Protein AF-A0A959SI86-F1 (afdb_monomer_lite)

Radius of gyration: 12.62 Å; chains: 1; bounding box: 29×26×36 Å

Secondary structure (DSSP, 8-state):
-PPPP-SPEEEEETTSSEEEEE-SSSEEEEEEEETTEEEEEEEE--SHHHHHHHHHHHHTGGGSEEE--HHHHHHHHHTBT--

pLDDT: mean 92.22, std 10.76, range [42.09, 98.44]

Structure (mmCIF, N/CA/C/O backbone):
data_AF-A0A959SI86-F1
#
_entry.id   AF-A0A959SI86-F1
#
loop_
_atom_site.group_PDB
_atom_site.id
_atom_site.type_symbol
_atom_site.label_atom_id
_atom_site.label_alt_id
_atom_site.label_comp_id
_atom_site.label_asym_id
_atom_site.label_entity_id
_atom_site.label_seq_id
_atom_site.pdbx_PDB_ins_code
_atom_site.Cartn_x
_atom_site.Cartn_y
_atom_site.Cartn_z
_atom_site.occupancy
_atom_site.B_iso_or_equiv
_atom_site.auth_seq_id
_atom_site.auth_comp_id
_atom_site.auth_asym_id
_atom_site.auth_atom_id
_atom_site.pdbx_PDB_model_num
ATOM 1 N N . MET A 1 1 ? 8.669 -15.349 -19.710 1.00 42.09 1 MET A N 1
ATOM 2 C CA . MET A 1 1 ? 8.423 -13.970 -19.241 1.00 42.09 1 MET A CA 1
ATOM 3 C C . MET A 1 1 ? 7.503 -14.067 -18.039 1.00 42.09 1 MET A C 1
ATOM 5 O O . MET A 1 1 ? 6.490 -14.751 -18.182 1.00 42.09 1 MET A O 1
ATOM 9 N N . PRO A 1 2 ? 7.836 -13.499 -16.867 1.00 46.59 2 PRO A N 1
ATOM 10 C CA . PRO A 1 2 ? 6.817 -13.322 -15.844 1.00 46.59 2 PRO A CA 1
ATOM 11 C C . PRO A 1 2 ? 5.723 -12.448 -16.463 1.00 46.59 2 PRO A C 1
ATOM 13 O O . PRO A 1 2 ? 6.028 -11.468 -17.139 1.00 46.59 2 PRO A O 1
ATOM 16 N N . LYS A 1 3 ? 4.466 -12.870 -16.330 1.00 54.19 3 LYS A N 1
ATOM 17 C CA . LYS A 1 3 ? 3.313 -12.044 -16.693 1.00 54.19 3 LYS A CA 1
ATOM 18 C C . LYS A 1 3 ? 3.429 -10.747 -15.899 1.00 54.19 3 LYS A C 1
ATOM 20 O O . LYS A 1 3 ? 3.617 -10.830 -14.685 1.00 54.19 3 LYS A O 1
ATOM 25 N N . ASP A 1 4 ? 3.292 -9.599 -16.557 1.00 62.47 4 ASP A N 1
ATOM 26 C CA . ASP A 1 4 ? 3.080 -8.347 -15.834 1.00 62.47 4 ASP A CA 1
ATOM 27 C C . ASP A 1 4 ? 1.946 -8.574 -14.824 1.00 62.47 4 ASP A C 1
ATOM 29 O O . ASP A 1 4 ? 0.923 -9.188 -15.177 1.00 62.47 4 ASP A O 1
ATOM 33 N N . PRO A 1 5 ? 2.128 -8.187 -13.553 1.00 72.38 5 PRO A N 1
ATOM 34 C CA . PRO A 1 5 ? 1.094 -8.403 -12.565 1.00 72.38 5 PRO A CA 1
ATOM 35 C C . PRO A 1 5 ? -0.184 -7.680 -13.000 1.00 72.38 5 PRO A C 1
ATOM 37 O O . PRO A 1 5 ? -0.156 -6.551 -13.487 1.00 72.38 5 PRO A O 1
ATOM 40 N N . SER A 1 6 ? -1.327 -8.346 -12.841 1.00 88.06 6 SER A N 1
ATOM 41 C CA . SER A 1 6 ? -2.619 -7.717 -13.109 1.00 88.06 6 SER A CA 1
ATOM 42 C C . SER A 1 6 ? -2.896 -6.685 -12.021 1.00 88.06 6 SER A C 1
ATOM 44 O O . SER A 1 6 ? -3.155 -7.040 -10.873 1.00 88.06 6 SER A O 1
ATOM 46 N N . TYR A 1 7 ? -2.796 -5.411 -12.386 1.00 92.69 7 TYR A N 1
ATOM 47 C CA . TYR A 1 7 ? -3.139 -4.294 -11.516 1.00 92.69 7 TYR A CA 1
ATOM 48 C C . TYR A 1 7 ? -4.667 -4.102 -11.423 1.00 92.69 7 TYR A C 1
ATOM 50 O O . TYR A 1 7 ? -5.378 -4.404 -12.386 1.00 92.69 7 TYR A O 1
ATOM 58 N N . PRO A 1 8 ? -5.184 -3.554 -10.307 1.00 96.44 8 PRO A N 1
ATOM 59 C CA . PRO A 1 8 ? -4.444 -3.185 -9.099 1.00 96.44 8 PRO A CA 1
ATOM 60 C C . PRO A 1 8 ? -4.078 -4.396 -8.226 1.00 96.44 8 PRO A C 1
ATOM 62 O O . PRO A 1 8 ? -4.841 -5.355 -8.123 1.00 96.44 8 PRO A O 1
ATOM 65 N N . ILE A 1 9 ? -2.931 -4.322 -7.543 1.00 96.75 9 ILE A N 1
ATOM 66 C CA . ILE A 1 9 ? -2.529 -5.316 -6.538 1.00 96.75 9 ILE A CA 1
ATOM 67 C C . ILE A 1 9 ? -2.787 -4.750 -5.149 1.00 96.75 9 ILE A C 1
ATOM 69 O O . ILE A 1 9 ? -2.274 -3.687 -4.801 1.00 96.75 9 ILE A O 1
ATOM 73 N N . TYR A 1 10 ? -3.526 -5.495 -4.335 1.00 97.69 10 TYR A N 1
ATOM 74 C CA . TYR A 1 10 ? -3.791 -5.138 -2.948 1.00 97.69 10 TYR A CA 1
ATOM 75 C C . TYR A 1 10 ? -2.880 -5.921 -1.999 1.00 97.69 10 TYR A C 1
ATOM 77 O O . TYR A 1 10 ? -2.725 -7.147 -2.110 1.00 97.69 10 TYR A O 1
ATOM 85 N N . ARG A 1 11 ? -2.261 -5.199 -1.062 1.00 97.81 11 ARG A N 1
ATOM 86 C CA . ARG A 1 11 ? -1.389 -5.758 -0.025 1.00 97.81 11 ARG A CA 1
ATOM 87 C C . ARG A 1 11 ? -1.659 -5.138 1.334 1.00 97.81 11 ARG A C 1
ATOM 89 O O . ARG A 1 11 ? -2.087 -3.994 1.439 1.00 97.81 11 ARG A O 1
ATOM 96 N N . GLN A 1 12 ? -1.325 -5.879 2.375 1.00 97.75 12 GLN A N 1
ATOM 97 C CA . GLN A 1 12 ? -1.283 -5.415 3.753 1.00 97.75 12 GLN A CA 1
ATOM 98 C C . GLN A 1 12 ? 0.097 -5.708 4.335 1.00 97.75 12 GLN A C 1
ATOM 100 O O . GLN A 1 12 ? 0.656 -6.777 4.096 1.00 97.75 12 GLN A O 1
ATOM 105 N N . LEU A 1 13 ? 0.640 -4.778 5.120 1.00 96.94 13 LEU A N 1
ATOM 106 C CA . LEU A 1 13 ? 1.841 -5.050 5.907 1.00 96.94 13 LEU A CA 1
ATOM 107 C C . LEU A 1 13 ? 1.535 -6.126 6.959 1.00 96.94 13 LEU A C 1
ATOM 109 O O . LEU A 1 13 ? 0.555 -6.013 7.697 1.00 96.94 13 LEU A O 1
ATOM 113 N N . ALA A 1 14 ? 2.373 -7.153 7.056 1.00 94.88 14 ALA A N 1
ATOM 114 C CA . ALA A 1 14 ? 2.292 -8.156 8.109 1.00 94.88 14 ALA A CA 1
ATOM 115 C C . ALA A 1 14 ? 2.341 -7.479 9.492 1.00 94.88 14 ALA A C 1
ATOM 117 O O . ALA A 1 14 ? 3.168 -6.606 9.743 1.00 94.88 14 ALA A O 1
ATOM 118 N N . GLY A 1 15 ? 1.415 -7.849 10.380 1.00 88.94 15 GLY A N 1
ATOM 119 C CA . GLY A 1 15 ? 1.182 -7.139 11.649 1.00 88.94 15 GLY A CA 1
ATOM 120 C C . GLY A 1 15 ? 0.143 -6.011 11.562 1.00 88.94 15 GLY A C 1
ATOM 121 O O . GLY A 1 15 ? -0.315 -5.513 12.587 1.00 88.94 15 GLY A O 1
ATOM 122 N N . GLY A 1 16 ? -0.314 -5.671 10.355 1.00 88.19 16 GLY A N 1
ATOM 123 C CA . GLY A 1 16 ? -1.403 -4.738 10.098 1.00 88.19 16 GLY A CA 1
ATOM 124 C C . GLY A 1 16 ? -0.994 -3.267 10.109 1.00 88.19 16 GLY A C 1
ATOM 125 O O . GLY A 1 16 ? 0.170 -2.913 9.961 1.00 88.19 16 GLY A O 1
ATOM 126 N N . GLY A 1 17 ? -1.990 -2.386 10.199 1.00 88.69 17 GLY A N 1
ATOM 127 C CA . GLY A 1 17 ? -1.783 -0.936 10.271 1.00 88.69 17 GLY A CA 1
ATOM 128 C C . GLY A 1 17 ? -1.494 -0.233 8.941 1.00 88.69 17 GLY A C 1
ATOM 129 O O . GLY A 1 17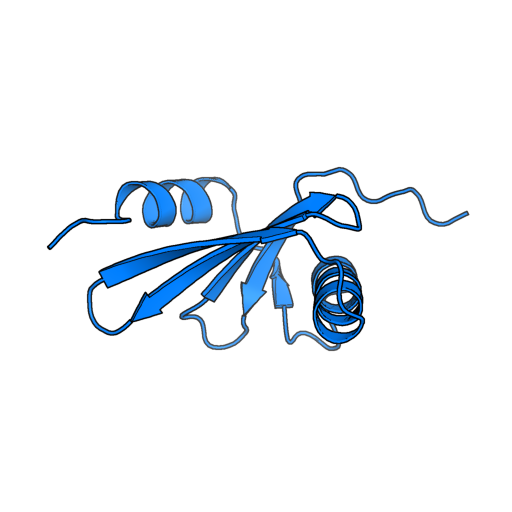 ? -1.681 0.975 8.874 1.00 88.69 17 GLY A O 1
ATOM 130 N N . HIS A 1 18 ? -1.110 -0.951 7.883 1.00 97.25 18 HIS A N 1
ATOM 131 C CA . HIS A 1 18 ? -0.861 -0.362 6.564 1.00 97.25 18 HIS A CA 1
ATOM 132 C C . HIS A 1 18 ? -1.439 -1.223 5.447 1.00 97.25 18 HIS A C 1
ATOM 134 O O . HIS A 1 18 ? -1.145 -2.421 5.374 1.00 97.25 18 HIS A O 1
ATOM 140 N N . PHE A 1 19 ? -2.232 -0.607 4.573 1.00 98.31 19 PHE A N 1
ATOM 141 C CA . PHE A 1 19 ? -2.749 -1.199 3.343 1.00 98.31 19 PHE A CA 1
ATOM 142 C C . PHE A 1 19 ? -2.141 -0.500 2.135 1.00 98.31 19 PHE A C 1
ATOM 144 O O . PHE A 1 19 ? -1.884 0.701 2.163 1.00 98.31 19 PHE A O 1
ATOM 151 N N . TYR A 1 20 ? -1.968 -1.252 1.059 1.00 98.31 20 TYR A N 1
ATOM 152 C CA . TYR A 1 20 ? -1.374 -0.784 -0.180 1.00 98.31 20 TYR A CA 1
ATOM 153 C C . TYR A 1 20 ? -2.236 -1.204 -1.359 1.00 98.31 20 TYR A C 1
ATOM 155 O O . TYR A 1 20 ? -2.682 -2.352 -1.432 1.00 98.31 20 TYR A O 1
ATOM 163 N N . ARG A 1 21 ? -2.414 -0.284 -2.299 1.00 98.44 21 ARG A N 1
ATOM 164 C CA . ARG A 1 21 ? -2.972 -0.545 -3.621 1.00 98.44 21 ARG A CA 1
ATOM 165 C C . ARG A 1 21 ? -1.933 -0.119 -4.640 1.00 98.44 21 ARG A C 1
ATOM 167 O O . ARG A 1 21 ? -1.700 1.069 -4.799 1.00 98.44 21 ARG A O 1
ATOM 174 N N . VAL A 1 22 ? -1.294 -1.076 -5.294 1.00 97.88 22 VAL A N 1
ATOM 175 C CA . VAL A 1 22 ? -0.331 -0.811 -6.367 1.00 97.88 22 VAL A CA 1
ATOM 176 C C . VAL A 1 22 ? -1.104 -0.698 -7.673 1.00 97.88 22 VAL A C 1
ATOM 178 O O . VAL A 1 22 ? -1.768 -1.657 -8.072 1.00 97.88 22 VAL A O 1
ATOM 181 N N . GLU A 1 23 ? -1.046 0.460 -8.326 1.00 97.19 23 GLU A N 1
ATOM 182 C CA . GLU A 1 23 ? -1.723 0.700 -9.605 1.00 97.19 23 GLU A CA 1
ATOM 183 C C . GLU A 1 23 ? -0.806 0.493 -10.820 1.00 97.19 23 GLU A C 1
ATOM 185 O O . GLU A 1 23 ? -1.303 0.267 -11.921 1.00 97.19 23 GLU A O 1
ATOM 190 N N . SER A 1 24 ? 0.516 0.578 -10.642 1.00 95.56 24 SER A N 1
ATOM 191 C CA . SER A 1 24 ? 1.521 0.330 -11.690 1.00 95.56 24 SER A CA 1
ATOM 192 C C . SER A 1 24 ? 2.915 0.119 -1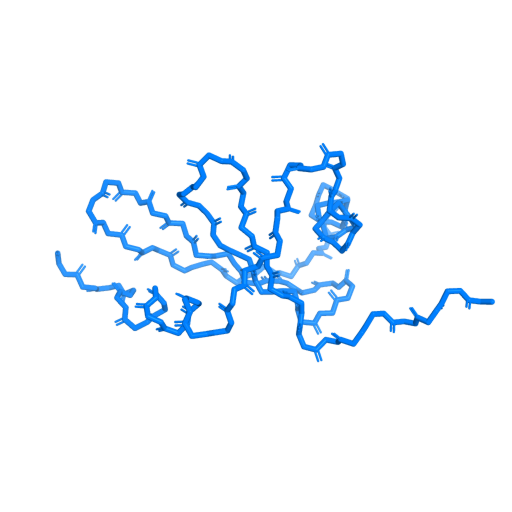1.078 1.00 95.56 24 SER A C 1
ATOM 194 O O . SER A 1 24 ? 3.063 0.141 -9.858 1.00 95.56 24 SER A O 1
ATOM 196 N N . LEU A 1 25 ? 3.955 -0.028 -11.907 1.00 94.19 25 LEU A N 1
ATOM 197 C CA . LEU A 1 25 ? 5.354 -0.076 -11.449 1.00 94.19 25 LEU A CA 1
ATOM 198 C C . LEU A 1 25 ? 5.871 1.247 -10.853 1.00 94.19 25 LEU A C 1
ATOM 200 O O . LEU A 1 25 ? 6.934 1.256 -10.246 1.00 94.19 25 LEU A O 1
ATOM 204 N N . GLU A 1 26 ? 5.126 2.345 -10.991 1.00 95.38 26 GLU A N 1
ATOM 205 C CA . GLU A 1 26 ? 5.547 3.678 -10.535 1.00 95.38 26 GLU A CA 1
ATOM 206 C C . GLU A 1 26 ? 4.503 4.350 -9.632 1.00 95.38 26 GLU A C 1
ATOM 208 O O . GLU A 1 26 ? 4.694 5.478 -9.184 1.00 95.38 26 GLU A O 1
ATOM 213 N N . ARG A 1 27 ? 3.363 3.697 -9.368 1.00 97.31 27 ARG A N 1
ATOM 214 C CA . ARG A 1 27 ? 2.258 4.280 -8.593 1.00 97.31 27 ARG A CA 1
ATOM 215 C C . ARG A 1 27 ? 1.691 3.282 -7.605 1.00 97.31 27 ARG A C 1
ATOM 217 O O . ARG 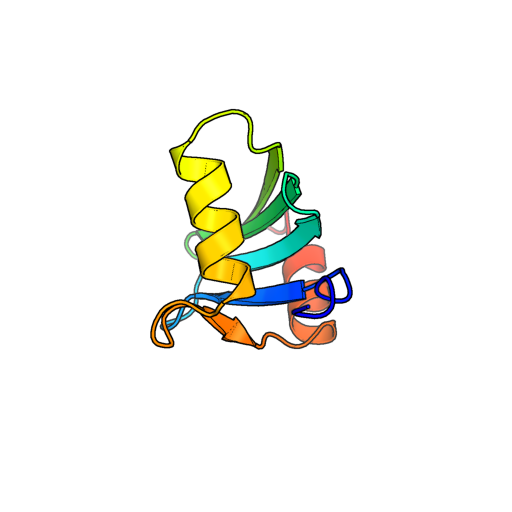A 1 27 ? 1.342 2.161 -7.985 1.00 97.31 27 ARG A O 1
ATOM 224 N N . PHE A 1 28 ? 1.585 3.722 -6.358 1.00 97.94 28 PHE A N 1
ATOM 225 C CA . PHE A 1 28 ? 0.824 3.028 -5.333 1.00 97.94 28 PHE A CA 1
ATOM 226 C C . PHE A 1 28 ? 0.151 4.024 -4.386 1.00 97.94 28 PHE A C 1
ATOM 228 O O . PHE A 1 28 ? 0.648 5.123 -4.135 1.00 97.94 28 PHE A O 1
ATOM 235 N N . THR A 1 29 ? -0.964 3.602 -3.807 1.00 98.44 29 THR A N 1
ATOM 236 C CA . THR A 1 29 ? -1.632 4.286 -2.701 1.00 98.44 29 THR A CA 1
ATOM 237 C C . THR A 1 29 ? -1.362 3.530 -1.399 1.00 98.44 29 THR A C 1
ATOM 239 O O . THR A 1 29 ? -1.541 2.313 -1.349 1.00 98.44 29 THR A O 1
ATOM 242 N N . GLU A 1 30 ? -0.986 4.234 -0.331 1.00 98.19 30 GLU A N 1
ATOM 243 C CA . GLU A 1 30 ? -0.868 3.706 1.034 1.00 98.19 30 GLU A CA 1
ATOM 244 C C . GLU A 1 30 ? -2.007 4.248 1.910 1.00 98.19 30 GLU A C 1
ATOM 246 O O . GLU A 1 30 ? -2.178 5.460 2.045 1.00 98.19 30 GLU A O 1
ATOM 251 N N . LEU A 1 31 ? -2.772 3.351 2.538 1.00 98.00 31 LEU A N 1
ATOM 252 C CA . LEU A 1 31 ? -3.638 3.692 3.665 1.00 98.00 31 LEU A CA 1
ATOM 253 C C . LEU A 1 31 ? -2.923 3.294 4.947 1.00 98.00 31 LEU A C 1
ATOM 255 O O . LEU A 1 31 ? -2.668 2.115 5.187 1.00 98.00 31 LEU A O 1
ATOM 259 N N . GLN A 1 32 ? -2.627 4.274 5.785 1.00 96.44 32 GLN A N 1
ATOM 260 C CA . GLN A 1 32 ? -1.970 4.069 7.063 1.00 96.44 32 GLN A CA 1
ATOM 261 C C . GLN A 1 32 ? -2.951 4.325 8.202 1.00 96.44 32 GLN A C 1
ATOM 263 O O . GLN A 1 32 ? -3.629 5.352 8.242 1.00 96.44 32 GLN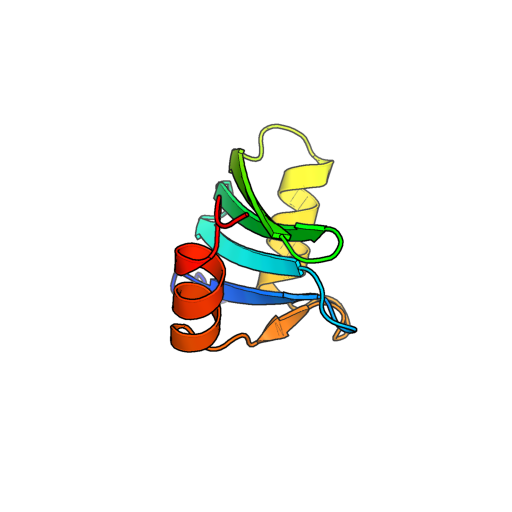 A O 1
ATOM 268 N N . ARG A 1 33 ? -2.993 3.405 9.163 1.00 94.62 33 ARG A N 1
ATOM 269 C CA . ARG A 1 33 ? -3.745 3.561 10.401 1.00 94.62 33 ARG A CA 1
ATOM 270 C C . ARG A 1 33 ? -2.858 4.210 11.457 1.00 94.62 33 ARG A C 1
ATOM 272 O O . ARG A 1 33 ? -1.890 3.609 11.917 1.00 94.62 33 ARG A O 1
ATOM 279 N N . ILE A 1 34 ? -3.210 5.423 11.868 1.00 91.44 34 ILE A N 1
ATOM 280 C CA . ILE A 1 34 ? -2.520 6.172 12.922 1.00 91.44 34 ILE A CA 1
ATOM 281 C C . ILE A 1 34 ? -3.500 6.337 14.084 1.00 91.44 34 ILE A C 1
ATOM 283 O O . ILE A 1 34 ? -4.450 7.119 14.024 1.00 91.44 34 ILE A O 1
ATOM 287 N N . GLY A 1 35 ? -3.305 5.535 15.133 1.00 88.88 35 GLY A N 1
ATOM 288 C CA . GLY A 1 35 ? -4.265 5.426 16.232 1.00 88.88 35 GLY A CA 1
ATOM 289 C C . GLY A 1 35 ? -5.636 4.939 15.742 1.00 88.88 35 GLY A C 1
ATOM 290 O O . GLY A 1 35 ? -5.772 3.831 15.216 1.00 88.88 35 GLY A O 1
ATOM 291 N N . GLY A 1 36 ? -6.665 5.769 15.927 1.00 88.69 36 GLY A N 1
ATOM 292 C CA . GLY A 1 36 ? -8.036 5.484 15.489 1.00 88.69 36 GLY A CA 1
ATOM 293 C C . GLY A 1 36 ? -8.333 5.816 14.024 1.00 88.69 36 GLY A C 1
ATOM 294 O O . GLY A 1 36 ? -9.351 5.361 13.513 1.00 88.69 36 GLY A O 1
ATOM 295 N N . ARG A 1 37 ? -7.458 6.567 13.345 1.00 91.75 37 ARG A N 1
ATOM 296 C CA . ARG A 1 37 ? -7.758 7.191 12.049 1.00 91.75 37 ARG A CA 1
ATOM 297 C C . ARG A 1 37 ? -7.008 6.543 10.900 1.00 91.75 37 ARG A C 1
ATOM 299 O O . ARG A 1 37 ? -5.891 6.057 11.076 1.00 91.75 37 ARG A O 1
ATOM 306 N N . TRP A 1 38 ? -7.611 6.600 9.718 1.00 95.81 38 TRP A N 1
ATOM 307 C CA . TRP A 1 38 ? -6.963 6.244 8.462 1.00 95.81 38 TRP A CA 1
ATOM 308 C C . TRP A 1 38 ? -6.503 7.496 7.723 1.00 95.81 38 TRP A C 1
ATOM 310 O O . TRP A 1 38 ? -7.252 8.461 7.577 1.00 95.81 38 TRP A O 1
ATOM 320 N N . VAL A 1 39 ? -5.263 7.459 7.249 1.00 96.19 39 VAL A N 1
ATOM 321 C CA . VAL A 1 39 ? -4.646 8.499 6.425 1.00 96.19 39 VAL A CA 1
ATOM 322 C C . VAL A 1 39 ? -4.278 7.883 5.084 1.00 96.19 39 VAL A C 1
ATOM 324 O O . VAL A 1 39 ? -3.686 6.805 5.042 1.00 96.19 39 VAL A O 1
ATOM 327 N N . LYS A 1 40 ? -4.629 8.565 3.993 1.00 97.69 40 LYS A N 1
ATOM 328 C CA . LYS A 1 40 ? -4.317 8.145 2.627 1.00 97.69 40 LYS A CA 1
ATOM 329 C C . LYS A 1 40 ? -3.138 8.943 2.086 1.00 97.69 40 LYS A C 1
ATOM 331 O O . LYS A 1 40 ? -3.143 10.168 2.152 1.00 97.69 40 LYS A O 1
ATOM 336 N N . HIS A 1 41 ? -2.179 8.238 1.505 1.00 97.12 41 HIS A N 1
ATOM 337 C CA . HIS A 1 41 ? -1.056 8.808 0.776 1.00 97.12 41 HIS A CA 1
ATOM 338 C C . HIS A 1 41 ? -1.047 8.227 -0.634 1.00 97.12 41 HIS A C 1
ATOM 340 O O . HIS A 1 41 ? -1.160 7.015 -0.807 1.00 97.12 41 HIS A O 1
ATOM 346 N N . GLU A 1 42 ? -0.911 9.084 -1.637 1.00 97.50 42 GLU A N 1
ATOM 347 C CA . GLU A 1 42 ? -0.760 8.687 -3.037 1.00 97.50 42 GLU A CA 1
ATOM 348 C C . GLU A 1 42 ? 0.691 8.942 -3.438 1.00 97.50 42 GLU A C 1
ATOM 350 O O . GLU A 1 42 ? 1.186 10.062 -3.309 1.00 97.50 42 GLU A O 1
ATOM 355 N N . ILE A 1 43 ? 1.390 7.892 -3.864 1.00 97.31 43 ILE A N 1
ATOM 356 C CA . ILE A 1 43 ? 2.826 7.928 -4.116 1.00 97.31 43 ILE A CA 1
ATOM 357 C C . ILE A 1 43 ? 3.070 7.696 -5.603 1.00 97.31 43 ILE A C 1
ATOM 359 O O . ILE A 1 43 ? 2.596 6.723 -6.193 1.00 97.31 43 ILE A O 1
ATOM 363 N N . HIS A 1 44 ? 3.850 8.598 -6.194 1.00 97.06 44 HIS A N 1
ATOM 364 C CA . HIS A 1 44 ? 4.460 8.426 -7.504 1.00 97.06 44 HIS A CA 1
ATOM 365 C C . HIS A 1 44 ? 5.952 8.175 -7.287 1.00 97.06 44 HIS A C 1
ATOM 367 O O . HIS A 1 44 ? 6.670 9.079 -6.862 1.00 97.06 44 HIS A O 1
ATOM 373 N N . ALA A 1 45 ? 6.384 6.937 -7.512 1.00 92.88 45 ALA A N 1
ATOM 374 C CA . ALA A 1 45 ? 7.734 6.478 -7.236 1.00 92.88 45 ALA A CA 1
ATOM 375 C C . ALA A 1 45 ? 8.715 7.068 -8.251 1.00 92.88 45 ALA A C 1
ATOM 377 O O . ALA A 1 45 ? 8.892 6.542 -9.346 1.00 92.88 45 ALA A O 1
ATOM 378 N N . VAL A 1 46 ? 9.351 8.171 -7.869 1.00 93.50 46 VAL A N 1
ATOM 379 C CA . VAL A 1 46 ? 10.417 8.814 -8.653 1.00 93.50 46 VAL A CA 1
ATOM 380 C C . VAL A 1 46 ? 11.786 8.557 -8.035 1.00 93.50 46 VAL A C 1
ATOM 382 O O . VAL A 1 46 ? 12.803 8.622 -8.726 1.00 93.50 46 VAL A O 1
ATOM 385 N N . ALA A 1 47 ? 11.829 8.253 -6.735 1.00 92.75 47 ALA A N 1
ATOM 386 C CA . ALA A 1 47 ? 13.049 7.926 -6.025 1.00 92.75 47 ALA A CA 1
ATOM 387 C C . ALA A 1 47 ? 13.230 6.406 -5.906 1.00 92.75 47 ALA A C 1
ATOM 389 O O . ALA A 1 47 ? 12.277 5.640 -5.754 1.00 92.75 47 ALA A O 1
ATOM 390 N N . TYR A 1 48 ? 14.492 5.966 -5.907 1.00 93.25 48 TYR A N 1
ATOM 391 C CA . TYR A 1 48 ? 14.852 4.548 -5.794 1.00 93.25 48 TYR A CA 1
ATOM 392 C C . TYR A 1 48 ? 14.193 3.807 -4.616 1.00 93.25 48 TYR A C 1
ATOM 394 O O . TYR A 1 48 ? 13.705 2.698 -4.834 1.00 93.25 48 TYR A O 1
ATOM 402 N N . PRO A 1 49 ? 14.092 4.385 -3.401 1.00 94.38 49 PRO A N 1
ATOM 403 C CA . PRO A 1 49 ? 13.420 3.711 -2.291 1.00 94.38 49 PRO A CA 1
ATOM 404 C C . PRO A 1 49 ? 11.945 3.381 -2.565 1.00 94.38 49 PRO A C 1
ATOM 406 O O . PRO A 1 49 ? 11.467 2.326 -2.160 1.00 94.38 49 PRO A O 1
ATOM 409 N N . GLU A 1 50 ? 11.218 4.255 -3.263 1.00 95.50 50 GLU A N 1
ATOM 410 C CA . GLU A 1 50 ? 9.800 4.044 -3.582 1.00 95.50 50 GLU A CA 1
ATOM 411 C C . GLU A 1 50 ? 9.635 2.990 -4.676 1.00 95.50 50 GLU A C 1
ATOM 413 O O . GLU A 1 50 ? 8.755 2.136 -4.573 1.00 95.50 50 GLU A O 1
ATOM 418 N N . MET A 1 51 ? 10.517 3.008 -5.683 1.00 94.88 51 MET A N 1
ATOM 419 C CA . MET A 1 51 ? 10.549 1.982 -6.728 1.00 94.88 51 MET A CA 1
ATOM 420 C C . MET A 1 51 ? 10.809 0.602 -6.116 1.00 94.88 51 MET A C 1
ATOM 422 O O . MET A 1 51 ? 10.060 -0.340 -6.374 1.00 94.88 51 MET A O 1
ATOM 426 N N . LEU A 1 52 ? 11.812 0.490 -5.235 1.00 95.69 52 LEU A N 1
ATOM 427 C CA . LEU A 1 52 ? 12.103 -0.750 -4.513 1.00 95.69 52 LEU A CA 1
ATOM 428 C C . LEU A 1 52 ? 10.888 -1.226 -3.705 1.00 95.69 52 LEU A C 1
ATOM 430 O O . LEU A 1 52 ? 10.533 -2.399 -3.766 1.00 95.69 52 LEU A O 1
ATOM 434 N N . ARG A 1 53 ? 10.197 -0.310 -3.017 1.00 95.88 53 ARG A N 1
ATOM 435 C CA . ARG A 1 53 ? 8.990 -0.636 -2.248 1.00 95.88 53 ARG A CA 1
ATOM 436 C C . ARG A 1 53 ? 7.870 -1.197 -3.129 1.00 95.88 53 ARG A C 1
ATOM 438 O O . ARG A 1 53 ? 7.192 -2.129 -2.708 1.00 95.88 53 ARG A O 1
ATOM 445 N N . ILE A 1 54 ? 7.673 -0.678 -4.345 1.00 96.25 54 ILE A N 1
ATOM 446 C CA . ILE A 1 54 ? 6.699 -1.240 -5.298 1.00 96.25 54 ILE A CA 1
ATOM 447 C C . ILE A 1 54 ? 7.069 -2.679 -5.669 1.00 96.25 54 ILE A C 1
ATOM 449 O O . ILE A 1 54 ? 6.197 -3.550 -5.649 1.00 96.25 54 ILE A O 1
ATOM 453 N N . HIS A 1 55 ? 8.344 -2.947 -5.959 1.00 94.69 55 HIS A N 1
ATOM 454 C CA . HIS A 1 55 ? 8.809 -4.304 -6.248 1.00 94.69 55 HIS A CA 1
ATOM 455 C C . HIS A 1 55 ? 8.551 -5.254 -5.070 1.00 94.69 55 HIS A C 1
ATOM 457 O O . HIS A 1 55 ? 7.929 -6.300 -5.258 1.00 94.69 55 HIS A O 1
ATOM 463 N N . GLU A 1 56 ? 8.903 -4.849 -3.848 1.00 96.00 56 GLU A N 1
ATOM 464 C CA . GLU A 1 56 ? 8.650 -5.641 -2.640 1.00 96.00 56 GLU A CA 1
ATOM 465 C C . GLU A 1 56 ? 7.150 -5.912 -2.411 1.00 96.00 56 GLU A C 1
ATOM 467 O O . GLU A 1 56 ? 6.769 -7.015 -2.009 1.00 96.00 56 GLU A O 1
ATOM 472 N N . LEU A 1 57 ? 6.281 -4.932 -2.690 1.00 95.94 57 LEU A N 1
ATOM 473 C CA . LEU A 1 57 ? 4.823 -5.079 -2.603 1.00 95.94 57 LEU A CA 1
ATOM 474 C C . LEU A 1 57 ? 4.286 -6.092 -3.623 1.00 95.94 57 LEU A C 1
ATOM 476 O O . LEU A 1 57 ? 3.443 -6.928 -3.280 1.00 95.94 57 LEU A O 1
ATOM 480 N N . ILE A 1 58 ? 4.761 -6.031 -4.870 1.00 95.25 58 ILE A N 1
ATOM 481 C CA . ILE A 1 58 ? 4.363 -6.957 -5.938 1.00 95.25 58 ILE A CA 1
ATOM 482 C C . ILE A 1 58 ? 4.761 -8.386 -5.556 1.00 95.25 58 ILE A C 1
ATOM 484 O O . ILE A 1 58 ? 3.908 -9.282 -5.562 1.00 95.25 58 ILE A O 1
ATOM 488 N N . GLU A 1 59 ? 6.023 -8.572 -5.167 1.00 94.94 59 GLU A N 1
ATOM 489 C CA . GLU A 1 59 ? 6.614 -9.873 -4.838 1.00 94.94 59 GLU A CA 1
ATOM 490 C C . GLU A 1 59 ? 6.140 -10.432 -3.493 1.00 94.94 59 GLU A C 1
ATOM 492 O O . GLU A 1 59 ? 6.246 -11.633 -3.251 1.00 94.94 59 GLU A O 1
ATOM 497 N N . GLY A 1 60 ? 5.581 -9.591 -2.620 1.00 92.62 60 GLY A N 1
ATOM 498 C CA . GLY A 1 60 ? 5.182 -10.018 -1.284 1.00 92.62 60 GLY A CA 1
ATOM 499 C C . GLY A 1 60 ? 6.384 -10.285 -0.376 1.00 92.62 60 GLY A C 1
ATOM 500 O O . GLY A 1 60 ? 6.322 -11.221 0.417 1.00 92.62 60 GLY A O 1
ATOM 501 N N . ALA A 1 61 ? 7.461 -9.500 -0.528 1.00 93.56 61 ALA A N 1
ATOM 502 C CA . ALA A 1 61 ? 8.805 -9.692 0.037 1.00 93.56 61 ALA A CA 1
ATOM 503 C C . ALA A 1 61 ? 8.842 -10.514 1.339 1.00 93.56 61 ALA A C 1
ATOM 505 O O . ALA A 1 61 ? 8.518 -10.010 2.414 1.00 93.56 61 ALA A O 1
ATOM 506 N N . GLU A 1 62 ? 9.210 -11.795 1.225 1.00 91.50 62 GLU A N 1
ATOM 507 C CA . GLU A 1 62 ? 9.378 -12.741 2.344 1.00 91.50 62 GLU A CA 1
ATOM 508 C C . GLU A 1 62 ? 8.183 -12.809 3.323 1.00 91.50 62 GLU A C 1
ATOM 510 O O . GLU A 1 62 ? 8.338 -13.031 4.522 1.00 91.50 62 GLU A O 1
ATOM 515 N N . GLY A 1 63 ? 6.958 -12.604 2.829 1.00 92.44 63 GLY A N 1
ATOM 516 C CA . GLY A 1 63 ? 5.741 -12.608 3.646 1.00 92.44 63 GLY A CA 1
ATOM 517 C C . GLY A 1 63 ? 5.491 -11.309 4.419 1.00 92.44 63 GLY A C 1
ATOM 518 O O . GLY A 1 63 ? 4.493 -11.210 5.134 1.00 92.44 63 GLY A O 1
ATOM 519 N N . ARG A 1 64 ? 6.338 -10.284 4.250 1.00 96.19 64 ARG A N 1
ATOM 520 C CA . ARG A 1 64 ? 6.142 -8.945 4.826 1.00 96.19 64 ARG A CA 1
ATOM 521 C C . ARG A 1 64 ? 4.879 -8.270 4.305 1.00 96.19 64 ARG A C 1
ATOM 523 O O . ARG A 1 64 ? 4.257 -7.505 5.038 1.00 96.19 64 ARG A O 1
ATOM 530 N N . TYR A 1 65 ? 4.505 -8.544 3.058 1.00 97.25 65 TYR A N 1
ATOM 531 C CA . TYR A 1 65 ? 3.304 -8.009 2.429 1.00 97.25 65 TYR A CA 1
ATOM 532 C C . TYR A 1 65 ? 2.370 -9.152 2.052 1.00 97.25 65 TYR A C 1
ATOM 534 O O . TYR A 1 65 ? 2.630 -9.902 1.114 1.00 97.25 65 TYR A O 1
ATOM 542 N N . VAL A 1 66 ? 1.270 -9.277 2.785 1.00 96.69 66 VAL A N 1
ATOM 543 C CA . VAL A 1 66 ? 0.258 -10.311 2.550 1.00 96.69 66 VAL A CA 1
ATOM 544 C C . VAL A 1 66 ? -0.826 -9.790 1.614 1.00 96.69 66 VAL A C 1
ATOM 546 O O . VAL A 1 66 ? -1.040 -8.580 1.515 1.00 96.69 66 VAL A O 1
ATOM 549 N N . ALA A 1 67 ? -1.508 -10.687 0.903 1.00 96.38 67 ALA A N 1
ATOM 550 C CA . ALA A 1 67 ? -2.644 -10.308 0.070 1.00 96.38 67 ALA A CA 1
ATOM 551 C C . ALA A 1 67 ? -3.748 -9.669 0.929 1.00 96.38 67 ALA A C 1
ATOM 553 O O . ALA A 1 67 ? -4.082 -10.180 1.996 1.00 96.38 67 ALA A O 1
ATOM 554 N N . LEU A 1 68 ? -4.294 -8.554 0.448 1.00 97.12 68 LEU A N 1
ATOM 555 C CA . LEU A 1 68 ? -5.418 -7.856 1.066 1.00 97.12 68 LEU A CA 1
ATOM 556 C C . LEU A 1 68 ? -6.632 -7.978 0.147 1.00 97.12 68 LEU A C 1
ATOM 558 O O . LEU A 1 68 ? -6.498 -7.845 -1.069 1.00 97.12 68 LEU A O 1
ATOM 562 N N . ASP A 1 69 ? -7.807 -8.206 0.722 1.00 96.38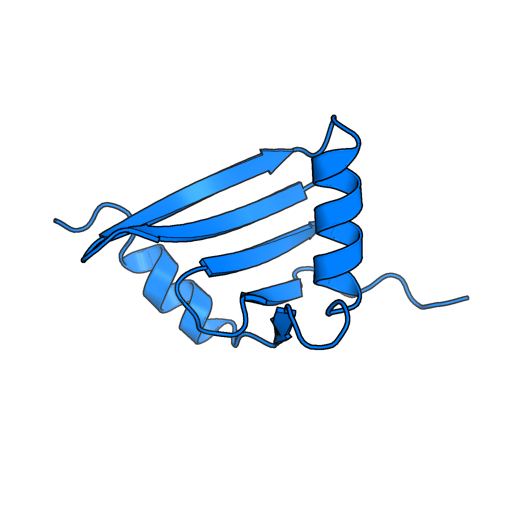 69 ASP A N 1
ATOM 563 C CA . ASP A 1 69 ? -9.046 -8.229 -0.045 1.00 96.38 69 ASP A CA 1
ATOM 564 C C . ASP A 1 69 ? -9.490 -6.807 -0.449 1.00 96.38 69 ASP A C 1
ATOM 566 O O . ASP A 1 69 ? -9.317 -5.833 0.294 1.00 96.38 69 ASP A O 1
ATOM 570 N N . VAL A 1 70 ? -10.081 -6.673 -1.639 1.00 96.75 70 VAL A N 1
ATOM 571 C CA . VAL A 1 70 ? -10.541 -5.380 -2.172 1.00 96.75 70 VAL A CA 1
ATOM 572 C C . VAL A 1 70 ? -11.606 -4.723 -1.290 1.00 96.75 70 VAL A C 1
ATOM 574 O O . VAL A 1 70 ? -11.640 -3.496 -1.173 1.00 96.75 70 VAL A O 1
ATOM 577 N N . ASP A 1 71 ? -12.457 -5.500 -0.627 1.00 97.75 71 ASP A N 1
ATOM 578 C CA . ASP A 1 71 ? -13.485 -4.961 0.254 1.00 97.75 71 ASP A CA 1
ATOM 579 C C . ASP A 1 71 ? -12.874 -4.466 1.567 1.00 97.75 71 ASP A C 1
ATOM 581 O O . ASP A 1 71 ? -13.278 -3.418 2.075 1.00 97.75 71 ASP A O 1
ATOM 585 N N . GLN A 1 72 ? -11.821 -5.120 2.070 1.00 96.44 72 GLN A N 1
ATOM 586 C CA . GLN A 1 72 ? -11.057 -4.603 3.212 1.00 96.44 72 GLN A CA 1
ATOM 587 C C . GLN A 1 72 ? -10.398 -3.259 2.885 1.00 96.44 72 GLN A C 1
ATOM 589 O O . GLN A 1 72 ? -10.432 -2.343 3.713 1.00 96.44 72 GLN A O 1
ATOM 594 N N . TRP A 1 73 ? -9.851 -3.116 1.672 1.00 97.50 73 TRP A N 1
ATOM 595 C CA . TRP A 1 73 ? -9.362 -1.830 1.177 1.00 97.50 73 TRP A CA 1
ATOM 596 C C . TRP A 1 73 ? -10.471 -0.775 1.176 1.00 97.50 73 TRP A C 1
ATOM 598 O O . TRP A 1 73 ? -10.299 0.284 1.772 1.00 97.50 73 TRP A O 1
ATOM 608 N N . ARG A 1 74 ? -11.620 -1.063 0.550 1.00 97.56 74 ARG A N 1
ATOM 609 C CA . ARG A 1 74 ? -12.745 -0.116 0.436 1.00 97.56 74 ARG A CA 1
ATOM 610 C C . ARG A 1 74 ? -13.260 0.341 1.796 1.00 97.56 74 ARG A C 1
ATOM 612 O O . ARG A 1 74 ? -13.542 1.521 1.974 1.00 97.56 74 ARG A O 1
ATOM 619 N N . ILE A 1 75 ? -13.349 -0.575 2.760 1.00 96.31 75 ILE A N 1
ATOM 620 C CA . ILE A 1 75 ? -13.764 -0.258 4.130 1.00 96.31 75 ILE A CA 1
ATOM 621 C C . ILE A 1 75 ? -12.768 0.697 4.795 1.00 96.31 75 ILE A C 1
ATOM 623 O O . ILE A 1 75 ? -13.190 1.625 5.479 1.00 96.31 75 ILE A O 1
ATOM 627 N N . ALA A 1 76 ? -11.461 0.479 4.635 1.00 95.81 76 ALA A N 1
ATOM 628 C CA . ALA A 1 76 ? -10.454 1.381 5.194 1.00 95.81 76 ALA A CA 1
ATOM 629 C C . ALA A 1 76 ? -10.421 2.732 4.469 1.00 95.81 76 ALA A C 1
ATOM 631 O O . ALA A 1 76 ? -10.346 3.764 5.127 1.00 95.81 76 ALA A O 1
ATOM 632 N N . GLU A 1 77 ? -10.527 2.734 3.138 1.00 96.94 77 GLU A N 1
ATOM 633 C CA . GLU A 1 77 ? -10.558 3.953 2.324 1.00 96.94 77 GLU A CA 1
ATOM 634 C C . GLU A 1 77 ? -11.775 4.820 2.669 1.00 96.94 77 GLU A C 1
ATOM 636 O O . GLU A 1 77 ? -11.634 6.029 2.817 1.00 96.94 77 GLU A O 1
ATOM 641 N N . 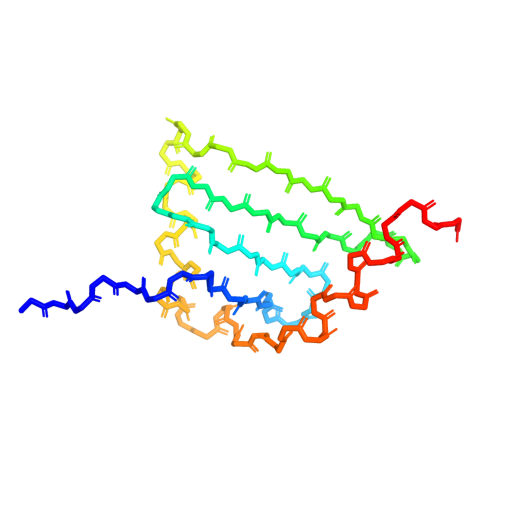GLY A 1 78 ? -12.943 4.207 2.891 1.00 95.94 78 GLY A N 1
ATOM 642 C CA . GLY A 1 78 ? -14.152 4.912 3.321 1.00 95.94 78 GLY A CA 1
ATOM 643 C C . GLY A 1 78 ? -14.024 5.598 4.684 1.00 95.94 78 GLY A C 1
ATOM 644 O O . GLY A 1 78 ? -14.713 6.580 4.922 1.00 95.94 78 GLY A O 1
ATOM 645 N N . LYS A 1 79 ? -13.104 5.128 5.538 1.00 93.88 79 LYS A N 1
ATOM 646 C CA . LYS A 1 79 ? -12.826 5.704 6.865 1.00 93.88 79 LYS A CA 1
ATOM 647 C C . LYS A 1 79 ? -11.756 6.793 6.853 1.00 93.88 79 LYS A C 1
ATOM 649 O O . LYS A 1 79 ? -11.410 7.337 7.904 1.00 93.88 79 LYS A O 1
ATOM 654 N N . VAL A 1 80 ? -11.162 7.084 5.698 1.00 93.69 80 VAL A N 1
ATOM 655 C CA . VAL A 1 80 ? -10.153 8.140 5.587 1.00 93.69 80 VAL A CA 1
ATOM 656 C C . VAL A 1 80 ? -10.816 9.486 5.864 1.00 93.69 80 VAL A C 1
ATOM 658 O O . VAL A 1 80 ? -11.784 9.860 5.210 1.00 93.69 80 VAL A O 1
ATOM 661 N N . GLY A 1 81 ? -10.275 10.227 6.831 1.00 82.38 81 GLY A N 1
ATOM 662 C CA . GLY A 1 81 ? -10.828 11.520 7.244 1.00 82.38 81 GLY A CA 1
ATOM 663 C C . GLY A 1 81 ? -11.999 11.438 8.230 1.00 82.38 81 GLY A C 1
ATOM 664 O O . GLY A 1 81 ? -12.491 12.488 8.644 1.00 82.38 81 GLY A O 1
ATOM 665 N N . GLU A 1 82 ? -12.414 10.239 8.652 1.00 83.19 82 GLU A N 1
ATOM 666 C CA . GLU A 1 82 ? -13.327 10.095 9.789 1.00 83.19 82 GLU A CA 1
ATOM 667 C C . GLU A 1 82 ? -12.623 10.501 11.109 1.00 83.19 82 GLU A C 1
ATOM 669 O O . GLU A 1 82 ? -11.416 10.261 11.267 1.00 83.19 82 GLU A O 1
ATOM 674 N N . PRO A 1 83 ? -13.341 11.168 12.035 1.00 62.88 83 PRO A N 1
ATOM 675 C CA . PRO A 1 83 ? -12.786 11.686 13.287 1.00 62.88 83 PRO A CA 1
ATOM 676 C C . PRO A 1 83 ? -12.343 10.614 14.291 1.00 62.88 83 PRO A C 1
ATOM 678 O O . PRO A 1 83 ? -12.917 9.507 14.324 1.00 62.88 83 PRO A O 1
#

Sequence (83 aa):
MPKDPSYPIYRQLAGGGHFYRVESLERFTELQRIGGRWVKHEIHAVAYPEMLRIHELIEGAEGRYVALDVDQWRIAEGKVGEP

Foldseek 3Di:
DPPQDPPQFWWAFVVGQWIKTRGHLQWIKIWGHDPPATAIDIGGHPDPVVSVVSVCQRVCPVVRIDGDDPVNVVVRVVRHPPD